Protein AF-A0A949Z0U7-F1 (afdb_monomer)

Solvent-accessible surface area (backbone atoms only — not comparable to full-atom values): 6416 Å² total; per-residue (Å²): 135,83,81,77,75,75,76,75,77,72,71,69,28,18,30,33,28,32,70,44,79,87,56,57,64,97,67,85,79,60,101,63,83,69,86,60,85,71,58,60,44,65,36,44,75,78,48,78,28,79,36,63,68,59,29,49,51,51,45,52,47,40,35,53,51,22,53,51,49,35,58,56,30,72,74,46,91,54,65,74,57,34,55,56,35,46,54,53,24,50,49,32,67,54,44,42,74,40,56,64,83,46,76,60,53,72,60,134

Structure (mmCIF, N/CA/C/O backbone):
data_AF-A0A949Z0U7-F1
#
_entry.id   AF-A0A949Z0U7-F1
#
loop_
_atom_site.group_PDB
_atom_site.id
_atom_site.type_symbol
_atom_site.label_atom_id
_atom_site.label_alt_id
_atom_site.label_comp_id
_atom_site.label_asym_id
_atom_site.label_entity_id
_atom_site.label_seq_id
_atom_site.pdbx_PDB_ins_code
_atom_site.Cartn_x
_atom_site.Cartn_y
_atom_site.Cartn_z
_atom_site.occupancy
_atom_site.B_iso_or_equiv
_atom_site.auth_seq_id
_atom_site.auth_comp_id
_atom_site.auth_asym_id
_atom_site.auth_atom_id
_atom_site.pdbx_PDB_model_num
ATOM 1 N N . MET A 1 1 ? -17.123 -16.903 43.845 1.00 38.22 1 MET A N 1
ATOM 2 C CA . MET A 1 1 ? -16.644 -17.096 42.460 1.00 38.22 1 MET A CA 1
ATOM 3 C C . MET A 1 1 ? -15.997 -15.802 42.002 1.00 38.22 1 MET A C 1
ATOM 5 O O . MET A 1 1 ? -16.623 -14.759 42.111 1.00 38.22 1 MET A O 1
ATOM 9 N N . SER A 1 2 ? -14.728 -15.854 41.604 1.00 41.34 2 SER A N 1
ATOM 10 C CA . SER A 1 2 ? -13.983 -14.695 41.104 1.00 41.34 2 SER A CA 1
ATOM 11 C C . SER A 1 2 ? -14.283 -14.540 39.615 1.00 41.34 2 SER A C 1
ATOM 13 O O . SER A 1 2 ? -13.974 -15.438 38.830 1.00 41.34 2 SER A O 1
ATOM 15 N N . PHE A 1 3 ? -14.910 -13.426 39.232 1.00 51.91 3 PHE A N 1
ATOM 16 C CA . PHE A 1 3 ? -14.976 -13.014 37.836 1.00 51.91 3 PHE A CA 1
ATOM 17 C C . PHE A 1 3 ? -13.560 -12.638 37.416 1.00 51.91 3 PHE A C 1
ATOM 19 O O . PHE A 1 3 ? -13.087 -11.529 37.680 1.00 51.91 3 PHE A O 1
ATOM 26 N N . ARG A 1 4 ? -12.860 -13.582 36.784 1.00 59.50 4 ARG A N 1
ATOM 27 C CA . ARG A 1 4 ? -11.677 -13.256 35.996 1.00 59.50 4 ARG A CA 1
ATOM 28 C C . ARG A 1 4 ? -12.167 -12.356 34.872 1.00 59.50 4 ARG A C 1
ATOM 30 O O . ARG A 1 4 ? -12.709 -12.833 33.882 1.00 59.50 4 ARG A O 1
ATOM 37 N N . HIS A 1 5 ? -12.037 -11.052 35.084 1.00 49.09 5 HIS A N 1
ATOM 38 C CA . HIS A 1 5 ? -12.164 -10.057 34.040 1.00 49.09 5 HIS A CA 1
ATOM 39 C C . HIS A 1 5 ? -11.037 -10.372 33.066 1.00 49.09 5 HIS A C 1
ATOM 41 O O . HIS A 1 5 ? -9.883 -10.013 33.295 1.00 49.09 5 HIS A O 1
ATOM 47 N N . ALA A 1 6 ? -11.355 -11.151 32.035 1.00 56.12 6 ALA A N 1
ATOM 48 C CA . ALA A 1 6 ? -10.518 -11.240 30.863 1.00 56.12 6 ALA A CA 1
ATOM 49 C C . ALA A 1 6 ? -10.466 -9.816 30.312 1.00 56.12 6 ALA A C 1
ATOM 51 O O . ALA A 1 6 ? -11.407 -9.354 29.669 1.00 56.12 6 ALA A O 1
ATOM 52 N N . ALA A 1 7 ? -9.410 -9.083 30.658 1.00 53.28 7 ALA A N 1
ATOM 53 C CA . ALA A 1 7 ? -9.077 -7.859 29.969 1.00 53.28 7 ALA A CA 1
ATOM 54 C C . ALA A 1 7 ? -8.767 -8.284 28.533 1.00 53.28 7 ALA A C 1
ATOM 56 O O . ALA A 1 7 ? -7.670 -8.751 28.231 1.00 53.28 7 ALA A O 1
ATOM 57 N N . ALA A 1 8 ? -9.777 -8.209 27.668 1.00 54.66 8 ALA A N 1
ATOM 58 C CA . ALA A 1 8 ? -9.562 -8.189 26.241 1.00 54.66 8 ALA A CA 1
ATOM 59 C C . ALA A 1 8 ? -8.728 -6.934 25.988 1.00 54.66 8 ALA A C 1
ATOM 61 O O . ALA A 1 8 ? -9.247 -5.819 25.968 1.00 54.66 8 ALA A O 1
ATOM 62 N N . LEU A 1 9 ? -7.410 -7.108 25.891 1.00 50.41 9 LEU A N 1
ATOM 63 C CA . LEU A 1 9 ? -6.541 -6.133 25.257 1.00 50.41 9 LEU A CA 1
ATOM 64 C C . LEU A 1 9 ? -7.022 -6.063 23.813 1.00 50.41 9 LEU A C 1
ATOM 66 O O . LEU A 1 9 ? -6.576 -6.832 22.965 1.00 50.41 9 LEU A O 1
ATOM 70 N N . VAL A 1 10 ? -8.002 -5.196 23.555 1.00 57.44 10 VAL A N 1
ATOM 71 C CA . VAL A 1 10 ? -8.320 -4.781 22.198 1.00 57.44 10 VAL A CA 1
ATOM 72 C C . VAL A 1 10 ? -7.011 -4.212 21.682 1.00 57.44 10 VAL A C 1
ATOM 74 O O . VAL A 1 10 ? -6.532 -3.189 22.178 1.00 57.44 10 VAL A O 1
ATOM 77 N N . LEU A 1 11 ? -6.378 -4.925 20.753 1.00 62.88 11 LEU A N 1
ATOM 78 C CA . LEU A 1 11 ? -5.282 -4.387 19.968 1.00 62.88 11 LEU A CA 1
ATOM 79 C C . LEU A 1 11 ? -5.915 -3.307 19.089 1.00 62.88 11 LEU A C 1
ATOM 81 O O . LEU A 1 11 ? -6.212 -3.554 17.926 1.00 62.88 11 LEU A O 1
ATOM 85 N N . MET A 1 12 ? -6.192 -2.140 19.682 1.00 71.19 12 MET A N 1
ATOM 86 C CA . MET A 1 12 ? -6.618 -0.927 18.995 1.00 71.19 12 MET A CA 1
ATOM 87 C C . MET A 1 12 ? -5.451 -0.542 18.096 1.00 71.19 12 MET A C 1
ATOM 89 O O . MET A 1 12 ? -4.496 0.104 18.529 1.00 71.19 12 MET A O 1
ATOM 93 N N . GLY A 1 13 ? -5.470 -1.047 16.873 1.00 91.06 13 GLY A N 1
ATOM 94 C CA . GLY A 1 13 ? -4.318 -1.032 15.999 1.00 91.06 13 GLY A CA 1
ATOM 95 C C . GLY A 1 13 ? -4.732 -0.849 14.555 1.00 91.06 13 GLY A C 1
ATOM 96 O O . GLY A 1 13 ? -5.911 -0.833 14.205 1.00 91.06 13 GLY A O 1
ATOM 97 N N . TRP A 1 14 ? -3.728 -0.674 13.715 1.00 96.38 14 TRP A N 1
ATOM 98 C CA . TRP A 1 14 ? -3.894 -0.431 12.295 1.00 96.38 14 TRP A CA 1
ATOM 99 C C . TRP A 1 14 ? -3.033 -1.416 11.529 1.00 96.38 14 TRP A C 1
ATOM 101 O O . TRP A 1 14 ? -1.825 -1.493 11.751 1.00 96.38 14 TRP A O 1
ATOM 111 N N . TYR A 1 15 ? -3.657 -2.165 10.635 1.00 96.38 15 TYR A N 1
ATOM 112 C CA . TYR A 1 15 ? -2.968 -3.006 9.677 1.00 96.38 15 TYR A CA 1
ATOM 113 C C . TYR A 1 15 ? -2.609 -2.192 8.447 1.00 96.38 15 TYR A C 1
ATOM 115 O O . TYR A 1 15 ? -3.468 -1.540 7.859 1.00 96.38 15 TYR A O 1
ATOM 123 N N . LEU A 1 16 ? -1.354 -2.287 8.021 1.00 96.62 16 LEU A N 1
ATOM 124 C CA . LEU A 1 16 ? -0.995 -1.993 6.644 1.00 96.62 16 LEU A CA 1
ATOM 125 C C . LEU A 1 16 ? -1.260 -3.263 5.841 1.00 96.62 16 LEU A C 1
ATOM 127 O O . LEU A 1 16 ? -0.685 -4.313 6.130 1.00 96.62 16 LEU A O 1
ATOM 131 N N . MET A 1 17 ? -2.178 -3.188 4.885 1.00 95.25 17 MET A N 1
ATOM 132 C CA . MET A 1 17 ? -2.614 -4.340 4.103 1.00 95.25 17 MET A CA 1
ATOM 133 C C . MET A 1 17 ? -2.396 -4.113 2.617 1.00 95.25 17 MET A C 1
ATOM 135 O O . MET A 1 17 ? -2.599 -3.006 2.115 1.00 95.25 17 MET A O 1
ATOM 139 N N . VAL A 1 18 ? -2.045 -5.184 1.907 1.00 91.94 18 VAL A N 1
ATOM 140 C CA . VAL A 1 18 ? -1.961 -5.215 0.442 1.00 91.94 18 VAL A CA 1
ATOM 141 C C . VAL A 1 18 ? -3.023 -6.137 -0.142 1.00 91.94 18 VAL A C 1
ATOM 143 O O . VAL A 1 18 ? -3.326 -7.172 0.458 1.00 91.94 18 VAL A O 1
ATOM 146 N N . PRO A 1 19 ? -3.567 -5.812 -1.325 1.00 91.12 19 PRO A N 1
ATOM 147 C CA . PRO A 1 19 ? -4.481 -6.712 -2.006 1.00 91.12 19 PRO A CA 1
ATOM 148 C C . PRO A 1 19 ? -3.780 -8.016 -2.431 1.00 91.12 19 PRO A C 1
ATOM 150 O O . PRO A 1 19 ? -2.556 -8.035 -2.622 1.00 91.12 19 PRO A O 1
ATOM 153 N N . PRO A 1 20 ? -4.542 -9.105 -2.635 1.00 88.31 20 PRO A N 1
ATOM 154 C CA . PRO A 1 20 ? -4.005 -10.359 -3.149 1.00 88.31 20 PRO A CA 1
ATOM 155 C C . PRO A 1 20 ? -3.390 -10.189 -4.545 1.00 88.31 20 PRO A C 1
ATOM 157 O O . PRO A 1 20 ? -3.727 -9.284 -5.310 1.00 88.31 20 PRO A O 1
ATOM 160 N N . GLY A 1 21 ? -2.485 -11.105 -4.907 1.00 77.62 21 GLY A N 1
ATOM 161 C CA . GLY A 1 21 ? -1.757 -11.060 -6.180 1.00 77.62 21 GLY A CA 1
ATOM 162 C C . GLY A 1 21 ? -2.646 -11.105 -7.429 1.00 77.62 21 GLY A C 1
ATOM 163 O O . GLY A 1 21 ? -2.228 -10.606 -8.470 1.00 77.62 21 GLY A O 1
ATOM 164 N N . SER A 1 22 ? -3.866 -11.636 -7.313 1.00 74.56 22 SER A N 1
ATOM 165 C CA . SER A 1 22 ? -4.894 -11.639 -8.363 1.00 74.56 22 SER A CA 1
ATOM 166 C C . SER A 1 22 ? -5.402 -10.242 -8.732 1.00 74.56 22 SER A C 1
ATOM 168 O O . SER A 1 22 ? -5.957 -10.067 -9.808 1.00 74.56 22 SER A O 1
ATOM 170 N N . CYS A 1 23 ? -5.185 -9.236 -7.879 1.00 77.56 23 CYS A N 1
ATOM 171 C CA . CYS A 1 23 ? -5.557 -7.849 -8.152 1.00 77.56 23 CYS A CA 1
ATOM 172 C C . CYS A 1 23 ? -4.497 -7.064 -8.941 1.00 77.56 23 CYS A C 1
ATOM 174 O O . CYS A 1 23 ? -4.653 -5.860 -9.144 1.00 77.56 23 CYS A O 1
ATOM 176 N N . LYS A 1 24 ? -3.411 -7.713 -9.380 1.00 69.25 24 LYS A N 1
ATOM 177 C CA . LYS A 1 24 ? -2.394 -7.086 -10.232 1.00 69.25 24 LYS A CA 1
ATOM 178 C C . LYS A 1 24 ? -2.922 -6.969 -11.667 1.00 69.25 24 LYS A C 1
ATOM 180 O O . LYS A 1 24 ? -3.344 -7.985 -12.216 1.00 69.25 24 LYS A O 1
ATOM 185 N N . PRO A 1 25 ? -2.866 -5.788 -12.310 1.00 61.78 25 PRO A N 1
ATOM 186 C CA . PRO A 1 25 ? -3.146 -5.708 -13.736 1.00 61.78 25 PRO A CA 1
ATOM 187 C C . PRO A 1 25 ? -2.081 -6.494 -14.516 1.00 61.78 25 PRO A C 1
ATOM 189 O O . PRO A 1 25 ? -0.891 -6.407 -14.210 1.00 61.78 25 PRO A O 1
ATOM 192 N N . GLU A 1 26 ? -2.522 -7.248 -15.525 1.00 57.91 26 GLU A N 1
ATOM 193 C CA . GLU A 1 26 ? -1.676 -8.044 -16.434 1.00 57.91 26 GLU A CA 1
ATOM 194 C C . GLU A 1 26 ? -0.605 -7.178 -17.123 1.00 57.91 26 GLU A C 1
ATOM 196 O O . GLU A 1 26 ? 0.529 -7.605 -17.336 1.00 57.91 26 GLU A O 1
ATOM 201 N N . TRP A 1 27 ? -0.940 -5.906 -17.342 1.00 53.75 27 TRP A N 1
ATOM 202 C CA . TRP A 1 27 ? -0.069 -4.862 -17.859 1.00 53.75 27 TRP A CA 1
ATOM 203 C C . TRP A 1 27 ? 0.092 -3.806 -16.771 1.00 53.75 27 TRP A C 1
ATOM 205 O O . TRP A 1 27 ? -0.673 -2.845 -16.704 1.00 53.75 27 TRP A O 1
ATOM 215 N N . VAL A 1 28 ? 1.078 -3.941 -15.885 1.00 57.38 28 VAL A N 1
ATOM 216 C CA . VAL A 1 28 ? 1.481 -2.813 -15.028 1.00 57.38 28 VAL A CA 1
ATOM 217 C C . VAL A 1 28 ? 2.193 -1.788 -15.930 1.00 57.38 28 VAL A C 1
ATOM 219 O O . VAL A 1 28 ? 3.403 -1.613 -15.858 1.00 57.38 28 VAL A O 1
ATOM 222 N N . SER A 1 29 ? 1.480 -1.170 -16.872 1.00 52.78 29 SER A N 1
ATOM 223 C CA . SER A 1 29 ? 1.949 -0.056 -17.704 1.00 52.78 29 SER A CA 1
ATOM 224 C C . SER A 1 29 ? 1.369 1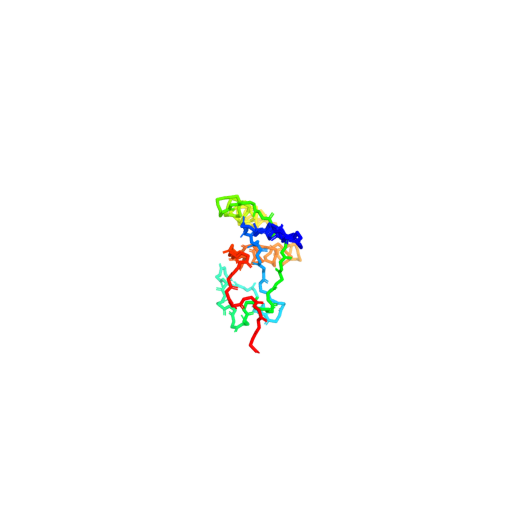.275 -17.245 1.00 52.78 29 SER A C 1
ATOM 226 O O . SER A 1 29 ? 1.855 2.319 -17.666 1.00 52.78 29 SER A O 1
ATOM 228 N N . GLU A 1 30 ? 0.381 1.269 -16.350 1.00 51.50 30 GLU A N 1
ATOM 229 C CA . GLU A 1 30 ? -0.287 2.488 -15.916 1.00 51.50 30 GLU A CA 1
ATOM 230 C C . GLU A 1 30 ? -0.018 2.784 -14.443 1.00 51.50 30 GLU A C 1
ATOM 232 O O . GLU A 1 30 ? -0.177 1.958 -13.546 1.00 51.50 30 GLU A O 1
ATOM 237 N N . SER A 1 31 ? 0.411 4.018 -14.208 1.00 53.84 31 SER A N 1
ATOM 238 C CA . SER A 1 31 ? 0.785 4.628 -12.933 1.00 53.84 31 SER A CA 1
ATOM 239 C C . SER A 1 31 ? -0.363 4.757 -11.922 1.00 53.84 31 SER A C 1
ATOM 241 O O . SER A 1 31 ? -0.187 5.376 -10.873 1.00 53.84 31 SER A O 1
ATOM 243 N N . LYS A 1 32 ? -1.540 4.190 -12.213 1.00 59.59 32 LYS A N 1
ATOM 244 C CA . LYS A 1 32 ? -2.727 4.253 -11.362 1.00 59.59 32 LYS A CA 1
ATOM 245 C C . LYS A 1 32 ? -3.176 2.841 -10.993 1.00 59.59 32 LYS A C 1
ATOM 247 O O . LYS A 1 32 ? -3.532 2.069 -11.881 1.00 59.59 32 LYS A O 1
ATOM 252 N N . PRO A 1 33 ? -3.185 2.484 -9.700 1.00 63.53 33 PRO A N 1
ATOM 253 C CA . PRO A 1 33 ? -3.736 1.209 -9.283 1.00 63.53 33 PRO A CA 1
ATOM 254 C C . PRO A 1 33 ? -5.228 1.153 -9.602 1.00 63.53 33 PRO A C 1
ATOM 256 O O . PRO A 1 33 ? -5.983 2.051 -9.228 1.00 63.53 33 PRO A O 1
ATOM 259 N N . VAL A 1 34 ? -5.654 0.083 -10.269 1.00 66.88 34 VAL A N 1
ATOM 260 C CA . VAL A 1 34 ? -7.075 -0.236 -10.419 1.00 66.88 34 VAL A CA 1
ATOM 261 C C . VAL A 1 34 ? -7.614 -0.674 -9.049 1.00 66.88 34 VAL A C 1
ATOM 263 O O . VAL A 1 34 ? -6.913 -1.396 -8.331 1.00 66.88 34 VAL A O 1
ATOM 266 N N . PRO A 1 35 ? -8.828 -0.255 -8.645 1.00 67.56 35 PRO A N 1
ATOM 267 C CA . PRO A 1 35 ? -9.441 -0.744 -7.418 1.00 67.56 35 PRO A CA 1
ATOM 268 C C . PRO A 1 35 ? -9.534 -2.276 -7.417 1.00 67.56 35 PRO A C 1
ATOM 270 O O . PRO A 1 35 ? -10.180 -2.870 -8.276 1.00 67.56 35 PRO A O 1
ATOM 273 N N . CYS A 1 36 ? -8.887 -2.918 -6.443 1.00 78.75 36 CYS A N 1
ATOM 274 C CA . CYS A 1 36 ? -9.003 -4.356 -6.222 1.00 78.75 36 CYS A CA 1
ATOM 275 C C . CYS A 1 36 ? -10.417 -4.691 -5.733 1.00 78.75 36 CYS A C 1
ATOM 277 O O . CYS A 1 36 ? -10.864 -4.136 -4.727 1.00 78.75 36 CYS A O 1
ATOM 279 N N . ALA A 1 37 ? -11.097 -5.598 -6.435 1.00 83.25 37 ALA A N 1
ATOM 280 C CA . ALA A 1 37 ? -12.439 -6.060 -6.082 1.00 83.25 37 ALA A CA 1
ATOM 281 C C . ALA A 1 37 ? -12.447 -7.163 -5.004 1.00 83.25 37 ALA A C 1
ATOM 283 O O . ALA A 1 37 ? -13.520 -7.553 -4.553 1.00 83.25 37 ALA A O 1
ATOM 284 N N . ALA A 1 38 ? -11.277 -7.670 -4.589 1.00 88.75 38 ALA A N 1
ATOM 285 C CA . ALA A 1 38 ? -11.198 -8.694 -3.550 1.00 88.75 38 ALA A CA 1
ATOM 286 C C . ALA A 1 38 ? -11.664 -8.137 -2.189 1.00 88.75 38 ALA A C 1
ATOM 288 O O . ALA A 1 38 ? -11.277 -7.012 -1.832 1.00 88.75 38 ALA A O 1
ATOM 289 N N . PRO A 1 39 ? -12.457 -8.906 -1.420 1.00 92.69 39 PRO A N 1
ATOM 290 C CA . PRO A 1 39 ? -12.900 -8.503 -0.089 1.00 92.69 39 PRO A CA 1
ATOM 291 C C . PRO A 1 39 ? -11.700 -8.314 0.845 1.00 92.69 39 PRO A C 1
ATOM 293 O O . PRO A 1 39 ? -10.674 -8.966 0.678 1.00 92.69 39 PRO A O 1
ATOM 296 N N . LEU A 1 40 ? -11.816 -7.430 1.845 1.00 92.75 40 LEU A N 1
ATOM 297 C CA . LEU A 1 40 ? -10.708 -7.137 2.770 1.00 92.75 40 LEU A CA 1
ATOM 298 C C . LEU A 1 40 ? -10.244 -8.360 3.576 1.00 92.75 40 LEU A C 1
ATOM 300 O O . LEU A 1 40 ? -9.086 -8.395 3.980 1.00 92.75 40 LEU A O 1
ATOM 304 N N . SER A 1 41 ? -11.099 -9.368 3.758 1.00 93.25 41 SER A N 1
ATOM 305 C CA . SER A 1 41 ? -10.735 -10.663 4.347 1.00 93.25 41 SER A CA 1
ATOM 306 C C . SER A 1 41 ? -9.634 -11.402 3.582 1.00 93.25 41 SER A C 1
ATOM 308 O O . SER A 1 41 ? -8.893 -12.174 4.180 1.00 93.25 41 SER A O 1
ATOM 310 N N . ASP A 1 42 ? -9.502 -11.145 2.278 1.00 93.19 42 ASP A N 1
ATOM 311 C CA . ASP A 1 42 ? -8.521 -11.804 1.407 1.00 93.19 42 ASP A CA 1
ATOM 312 C C . ASP A 1 42 ? -7.225 -10.988 1.274 1.00 93.19 42 ASP A C 1
ATOM 314 O O . ASP A 1 42 ? -6.282 -11.390 0.585 1.00 93.19 42 ASP A O 1
ATOM 318 N N . TRP A 1 43 ? -7.175 -9.800 1.885 1.00 93.81 43 TRP A N 1
ATOM 319 C CA . TRP A 1 43 ? -6.001 -8.937 1.846 1.00 93.81 43 TRP A CA 1
ATOM 320 C C . TRP A 1 43 ? -4.947 -9.426 2.836 1.00 93.81 43 TRP A C 1
ATOM 322 O O . TRP A 1 43 ? -5.237 -10.000 3.883 1.00 93.81 43 TRP A O 1
ATOM 332 N N . ILE A 1 44 ? -3.687 -9.160 2.513 1.00 92.75 44 ILE A N 1
ATOM 333 C CA . ILE A 1 44 ? -2.544 -9.641 3.284 1.00 92.75 44 ILE A CA 1
ATOM 334 C C . ILE A 1 44 ? -2.078 -8.524 4.213 1.00 92.75 44 ILE A C 1
ATOM 336 O O . ILE A 1 44 ? -1.704 -7.448 3.741 1.00 92.75 44 ILE A O 1
ATOM 340 N N . VAL A 1 45 ? -2.047 -8.789 5.520 1.00 94.31 45 VAL A N 1
ATOM 341 C CA . VAL A 1 45 ? -1.415 -7.901 6.509 1.00 94.31 45 VAL A CA 1
ATOM 342 C C . VAL A 1 45 ? 0.102 -7.936 6.313 1.00 94.31 45 VAL A C 1
ATOM 344 O O . VAL A 1 45 ? 0.715 -8.998 6.403 1.00 94.31 45 VAL A O 1
ATOM 347 N N . THR A 1 46 ? 0.718 -6.786 6.043 1.00 93.25 46 THR A N 1
ATOM 348 C CA . THR A 1 46 ? 2.180 -6.657 5.925 1.00 93.25 46 THR A CA 1
ATOM 349 C C . THR A 1 46 ? 2.809 -6.176 7.223 1.00 93.25 46 THR A C 1
ATOM 351 O O . THR A 1 46 ? 3.839 -6.705 7.633 1.00 93.25 46 THR A O 1
ATOM 354 N N . LEU A 1 47 ? 2.189 -5.190 7.874 1.00 94.62 47 LEU A N 1
ATOM 355 C CA . LEU A 1 47 ? 2.663 -4.568 9.110 1.00 94.62 47 LEU A CA 1
ATOM 356 C C . LEU A 1 47 ? 1.483 -4.202 10.018 1.00 94.62 47 LEU A C 1
ATOM 358 O O . LEU A 1 47 ? 0.336 -4.119 9.579 1.00 94.62 47 LEU A O 1
ATOM 362 N N . SER A 1 48 ? 1.772 -3.981 11.299 1.00 95.44 48 SER A N 1
ATOM 363 C CA . SER A 1 48 ? 0.800 -3.550 12.310 1.00 95.44 48 SER A CA 1
ATOM 364 C C . SER A 1 48 ? 1.328 -2.346 13.080 1.00 95.44 48 SER A C 1
ATOM 366 O O . SER A 1 48 ? 2.511 -2.282 13.412 1.00 95.44 48 SER A O 1
ATOM 368 N N . PHE A 1 49 ? 0.439 -1.412 13.401 1.00 94.94 49 PHE A N 1
ATOM 369 C CA . PHE A 1 49 ? 0.763 -0.147 14.051 1.00 94.94 49 PHE A CA 1
ATOM 370 C C . PHE A 1 49 ? -0.185 0.146 15.206 1.00 94.94 49 PHE A C 1
ATOM 372 O O . PHE A 1 49 ? -1.340 -0.269 15.208 1.00 94.94 49 PHE A O 1
ATOM 379 N N . 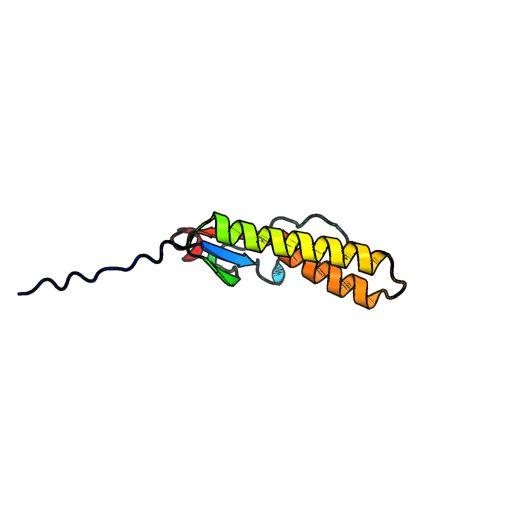SER A 1 50 ? 0.293 0.927 16.175 1.00 93.12 50 SER A N 1
ATOM 380 C CA . SER A 1 50 ? -0.516 1.376 17.315 1.00 93.12 50 SER A CA 1
ATOM 381 C C . SER A 1 50 ? -1.458 2.544 16.984 1.00 93.12 50 SER A C 1
ATOM 383 O O . SER A 1 50 ? -2.234 2.949 17.838 1.00 93.12 50 SER A O 1
ATOM 385 N N . SER A 1 51 ? -1.336 3.169 15.807 1.00 94.06 51 SER A N 1
ATOM 386 C CA . SER A 1 51 ? -2.150 4.323 15.399 1.00 94.06 51 SER A CA 1
ATOM 387 C C . SER A 1 51 ? -2.226 4.460 13.877 1.00 94.06 51 SER A C 1
ATOM 389 O O . SER A 1 51 ? -1.346 3.964 13.167 1.00 94.06 51 SER A O 1
ATOM 391 N N . ALA A 1 52 ? -3.257 5.170 13.403 1.00 95.94 52 ALA A N 1
ATOM 392 C CA . ALA A 1 52 ? -3.466 5.475 11.988 1.00 95.94 52 ALA A CA 1
ATOM 393 C C . ALA A 1 52 ? -2.266 6.232 11.417 1.00 95.94 52 ALA A C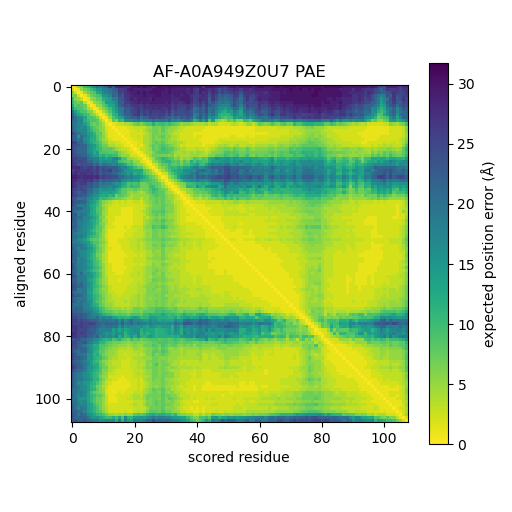 1
ATOM 395 O O . ALA A 1 52 ? -1.663 5.782 10.452 1.00 95.94 52 ALA A O 1
ATOM 396 N N . ASP A 1 53 ? -1.837 7.294 12.108 1.00 97.38 53 ASP A N 1
ATOM 397 C CA . ASP A 1 53 ? -0.743 8.164 11.663 1.00 97.38 53 ASP A CA 1
ATOM 398 C C . ASP A 1 53 ? 0.559 7.403 11.403 1.00 97.38 53 ASP A C 1
ATOM 400 O O . ASP A 1 53 ? 1.274 7.700 10.449 1.00 97.38 53 ASP A O 1
ATOM 404 N N . LYS A 1 54 ? 0.879 6.402 12.235 1.00 97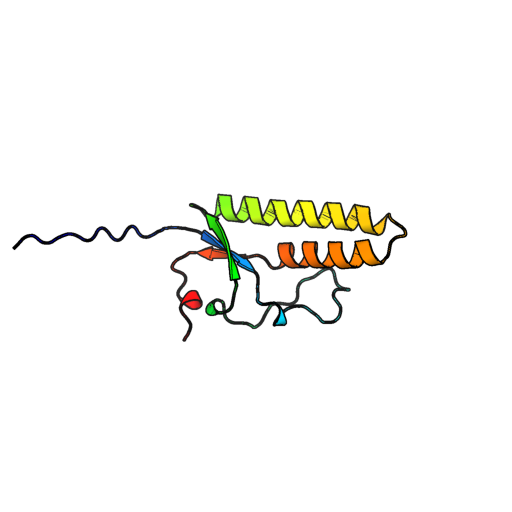.00 54 LYS A N 1
ATOM 405 C CA . LYS A 1 54 ? 2.079 5.575 12.041 1.00 97.00 54 LYS A CA 1
ATOM 406 C C . LYS A 1 54 ? 1.943 4.666 10.823 1.00 97.00 54 LYS A C 1
ATOM 408 O O . LYS A 1 54 ? 2.904 4.520 10.075 1.00 97.00 54 LYS A O 1
A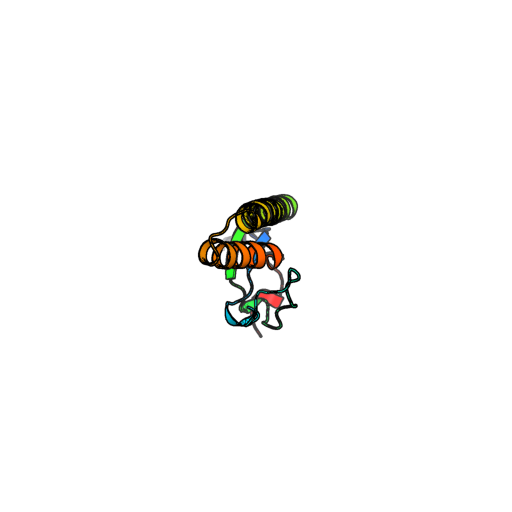TOM 413 N N . CYS A 1 55 ? 0.760 4.091 10.619 1.00 97.50 55 CYS A N 1
ATOM 414 C CA . CYS A 1 55 ? 0.480 3.295 9.432 1.00 97.50 55 CYS A CA 1
ATOM 415 C C . CYS A 1 55 ? 0.558 4.152 8.160 1.00 97.50 55 CYS A C 1
ATOM 417 O O . CYS A 1 55 ? 1.237 3.782 7.202 1.00 97.50 55 CYS A O 1
ATOM 419 N N . ASP A 1 56 ? -0.074 5.327 8.166 1.00 97.25 56 ASP A N 1
ATOM 420 C CA . ASP A 1 56 ? -0.067 6.245 7.030 1.00 97.25 56 ASP A CA 1
ATOM 421 C C . ASP A 1 56 ? 1.337 6.788 6.751 1.00 97.25 56 ASP A C 1
ATOM 423 O O . ASP A 1 56 ? 1.725 6.938 5.591 1.00 97.25 56 ASP A O 1
ATOM 427 N N . ALA A 1 57 ? 2.134 7.052 7.790 1.00 97.69 57 ALA A N 1
ATOM 428 C CA . ALA A 1 57 ? 3.529 7.445 7.638 1.00 97.69 57 ALA A CA 1
ATOM 429 C C . ALA A 1 57 ? 4.349 6.368 6.911 1.00 97.69 57 ALA A C 1
ATOM 431 O O . ALA A 1 57 ? 5.078 6.714 5.974 1.00 97.69 57 ALA A O 1
ATOM 432 N N . GLU A 1 58 ? 4.192 5.094 7.290 1.00 96.62 58 GLU A N 1
ATOM 433 C CA . GLU A 1 58 ? 4.860 3.965 6.631 1.00 96.62 58 GLU A CA 1
ATOM 434 C C . GLU A 1 58 ? 4.397 3.814 5.179 1.00 96.62 58 GLU A C 1
ATOM 436 O O . GLU A 1 58 ? 5.216 3.820 4.258 1.00 96.62 58 GLU A O 1
ATOM 441 N N . ARG A 1 59 ? 3.079 3.785 4.952 1.00 95.75 59 ARG A N 1
ATOM 442 C CA . ARG A 1 59 ? 2.483 3.724 3.611 1.00 95.75 59 ARG A CA 1
ATOM 443 C C . ARG A 1 59 ? 3.039 4.827 2.708 1.00 95.75 59 ARG A C 1
ATOM 445 O O . ARG A 1 59 ? 3.472 4.589 1.581 1.00 95.75 59 ARG A O 1
ATOM 452 N N . ASN A 1 60 ? 3.059 6.061 3.209 1.00 96.38 60 ASN A N 1
ATOM 453 C CA . ASN A 1 60 ? 3.567 7.206 2.463 1.00 96.38 60 ASN A CA 1
ATOM 454 C C . ASN A 1 60 ? 5.086 7.120 2.240 1.00 96.38 60 ASN A C 1
ATOM 456 O O . ASN A 1 60 ? 5.569 7.606 1.217 1.00 96.38 60 ASN A O 1
ATOM 460 N N . ALA A 1 61 ? 5.848 6.505 3.151 1.00 95.75 61 ALA A N 1
ATOM 461 C CA . ALA A 1 61 ? 7.269 6.234 2.946 1.00 95.75 61 ALA A CA 1
ATOM 462 C C . ALA A 1 61 ? 7.493 5.235 1.806 1.00 95.75 61 ALA A C 1
ATOM 464 O O . ALA A 1 61 ? 8.304 5.514 0.922 1.00 95.75 61 ALA A O 1
ATOM 465 N N . GLY A 1 62 ? 6.715 4.151 1.760 1.00 92.62 62 GLY A N 1
ATOM 466 C CA . GLY A 1 62 ? 6.731 3.181 0.664 1.00 92.62 62 GLY A CA 1
ATOM 467 C C . GLY A 1 62 ? 6.406 3.817 -0.690 1.00 92.62 62 GLY A C 1
ATOM 468 O O . GLY A 1 62 ? 7.121 3.596 -1.669 1.00 92.62 62 GLY A O 1
ATOM 469 N N . ILE A 1 63 ? 5.385 4.682 -0.746 1.00 92.75 63 ILE A N 1
ATOM 470 C CA . ILE A 1 63 ? 5.025 5.426 -1.965 1.00 92.75 63 ILE A CA 1
ATOM 471 C C . ILE A 1 63 ? 6.170 6.342 -2.412 1.00 92.75 63 ILE A C 1
ATOM 473 O O . ILE A 1 63 ? 6.506 6.357 -3.597 1.00 92.75 63 ILE A O 1
ATOM 477 N N . ARG A 1 64 ? 6.787 7.095 -1.489 1.00 94.12 64 ARG A N 1
ATOM 478 C CA . ARG A 1 64 ? 7.930 7.972 -1.807 1.00 94.12 64 ARG A CA 1
ATOM 479 C C . ARG A 1 64 ? 9.135 7.178 -2.302 1.00 94.12 64 ARG A C 1
ATOM 481 O O . ARG A 1 64 ? 9.756 7.565 -3.285 1.00 94.12 64 ARG A O 1
ATOM 488 N N . TYR A 1 65 ? 9.453 6.069 -1.641 1.00 90.69 65 TYR A N 1
ATOM 489 C CA . TYR A 1 65 ? 10.559 5.207 -2.038 1.00 90.69 65 TYR A CA 1
ATOM 490 C C . TYR A 1 65 ? 10.328 4.615 -3.433 1.00 90.69 65 TYR A C 1
ATOM 492 O O . TYR A 1 65 ? 11.192 4.711 -4.301 1.00 90.69 65 TYR A O 1
ATOM 500 N N . GLY A 1 66 ? 9.137 4.062 -3.683 1.00 88.75 66 GLY A N 1
ATOM 501 C CA . GLY A 1 66 ? 8.799 3.476 -4.977 1.00 88.75 66 GLY A CA 1
ATOM 502 C C . GLY A 1 66 ? 8.774 4.498 -6.117 1.00 88.75 66 GLY A C 1
ATOM 503 O O . GLY A 1 66 ? 9.240 4.186 -7.212 1.00 88.75 66 GLY A O 1
ATOM 504 N N . SER A 1 67 ? 8.300 5.727 -5.874 1.00 88.62 67 SER A N 1
ATOM 505 C CA . SER A 1 67 ? 8.295 6.779 -6.899 1.00 88.62 67 SER A CA 1
ATOM 506 C C . SER A 1 67 ? 9.709 7.234 -7.262 1.00 88.62 67 SER A C 1
ATOM 508 O O . SER A 1 67 ? 10.019 7.378 -8.445 1.00 88.62 67 SER A O 1
ATOM 510 N N . GLN A 1 68 ? 10.588 7.390 -6.267 1.00 89.19 68 GLN A N 1
ATOM 511 C CA . GLN A 1 68 ? 12.002 7.709 -6.476 1.00 89.19 68 GLN A CA 1
ATOM 512 C C . GLN A 1 68 ? 12.724 6.581 -7.216 1.00 89.19 68 GLN A C 1
ATOM 514 O O . GLN A 1 68 ? 13.420 6.834 -8.199 1.00 89.19 68 GLN A O 1
ATOM 519 N N . ALA A 1 69 ? 12.515 5.331 -6.797 1.00 86.06 69 ALA A N 1
ATOM 520 C CA . ALA A 1 69 ? 13.100 4.173 -7.460 1.00 86.06 69 ALA A CA 1
ATOM 521 C C . ALA A 1 69 ? 12.659 4.091 -8.929 1.00 86.06 69 ALA A C 1
ATOM 523 O O . ALA A 1 69 ? 13.495 3.875 -9.805 1.00 86.06 69 ALA A O 1
ATOM 524 N N . LEU A 1 70 ? 11.373 4.322 -9.223 1.00 84.81 70 LEU A N 1
ATOM 525 C CA . LEU A 1 70 ? 10.859 4.302 -10.594 1.00 84.81 70 LEU A CA 1
ATOM 526 C C . LEU A 1 70 ? 11.435 5.440 -11.446 1.00 84.81 70 LEU A C 1
ATOM 528 O O . LEU A 1 70 ? 11.784 5.208 -12.602 1.00 84.81 70 LEU A O 1
ATOM 532 N N . ALA A 1 71 ? 11.569 6.647 -10.892 1.00 84.88 71 ALA A N 1
ATOM 533 C CA . ALA A 1 71 ? 12.201 7.769 -11.586 1.00 84.88 71 ALA A CA 1
ATOM 534 C C . ALA A 1 71 ? 13.668 7.460 -11.946 1.00 84.88 71 ALA A C 1
ATOM 536 O O . ALA A 1 71 ? 14.101 7.706 -13.076 1.00 84.88 71 ALA A O 1
ATOM 537 N N . ASN A 1 72 ? 14.402 6.838 -11.020 1.00 83.06 72 ASN A N 1
ATOM 538 C CA . ASN A 1 72 ? 15.784 6.417 -11.240 1.00 83.06 72 ASN A CA 1
ATOM 539 C C . ASN A 1 72 ? 15.874 5.297 -12.287 1.00 83.06 72 ASN A C 1
ATOM 541 O O . ASN A 1 72 ? 16.703 5.362 -13.191 1.00 83.06 72 ASN A O 1
ATOM 545 N N . ALA A 1 73 ? 14.988 4.299 -12.215 1.00 80.62 73 ALA A N 1
ATOM 546 C CA . ALA A 1 73 ? 14.959 3.182 -13.155 1.00 80.62 73 ALA A CA 1
ATOM 547 C C . ALA A 1 73 ? 14.594 3.632 -14.578 1.00 80.62 73 ALA A C 1
ATOM 549 O O . ALA A 1 73 ? 15.223 3.188 -15.534 1.00 80.62 73 ALA A O 1
ATOM 550 N N . ASN A 1 74 ? 13.638 4.553 -14.738 1.00 73.62 74 ASN A N 1
ATOM 551 C CA . ASN A 1 74 ? 13.286 5.123 -16.046 1.00 73.62 74 ASN A CA 1
ATOM 552 C C . ASN A 1 74 ? 14.446 5.894 -16.695 1.00 73.62 74 ASN A C 1
ATOM 554 O O . ASN A 1 74 ? 14.463 6.061 -17.911 1.00 73.62 74 ASN A O 1
ATOM 558 N N . SER A 1 75 ? 15.408 6.351 -15.892 1.00 72.56 75 SER A N 1
ATOM 559 C CA . SER A 1 75 ? 16.628 7.004 -16.371 1.00 72.56 75 SER A CA 1
ATOM 560 C C . SER A 1 75 ? 17.720 6.000 -16.780 1.00 72.56 75 SER A C 1
ATOM 562 O O . SER A 1 75 ? 18.760 6.404 -17.294 1.00 72.56 75 SER A O 1
ATOM 564 N N . SER A 1 76 ? 17.502 4.697 -16.562 1.00 67.12 76 SER A N 1
ATOM 565 C CA . SER A 1 76 ? 18.428 3.612 -16.907 1.00 67.12 76 SER A CA 1
ATOM 566 C C . SER A 1 76 ? 18.001 2.879 -18.188 1.00 67.12 76 SER A C 1
ATOM 568 O O . SER A 1 76 ? 16.814 2.756 -18.484 1.00 67.12 76 SER A O 1
ATOM 570 N N . ALA A 1 77 ? 18.964 2.352 -18.955 1.00 65.94 77 ALA A N 1
ATOM 571 C CA . ALA A 1 77 ? 18.688 1.572 -20.170 1.00 65.94 77 ALA A CA 1
ATOM 572 C C . ALA A 1 77 ? 18.231 0.117 -19.887 1.00 65.94 77 ALA A C 1
ATOM 574 O O . ALA A 1 77 ? 17.839 -0.600 -20.812 1.00 65.94 77 ALA A O 1
ATOM 575 N N . ASP A 1 78 ? 18.250 -0.322 -18.622 1.00 68.94 78 ASP A N 1
ATOM 576 C CA . ASP A 1 78 ? 17.980 -1.704 -18.213 1.00 68.94 78 ASP A CA 1
ATOM 577 C C . ASP A 1 78 ? 16.487 -1.971 -17.975 1.00 68.94 78 ASP A C 1
ATOM 579 O O . ASP A 1 78 ? 15.958 -1.862 -16.864 1.00 68.94 78 ASP A O 1
ATOM 583 N N . LYS A 1 79 ? 15.793 -2.401 -19.034 1.00 62.38 79 LYS A N 1
ATOM 584 C CA . LYS A 1 79 ? 14.348 -2.712 -19.029 1.00 62.38 79 LYS A CA 1
ATOM 585 C C . LYS A 1 79 ? 13.883 -3.691 -17.926 1.00 62.38 79 LYS A C 1
ATOM 587 O O . LYS A 1 79 ? 12.818 -3.438 -17.359 1.00 62.38 79 LYS A O 1
ATOM 592 N N . PRO A 1 80 ? 14.615 -4.770 -17.569 1.00 61.38 80 PRO A N 1
ATOM 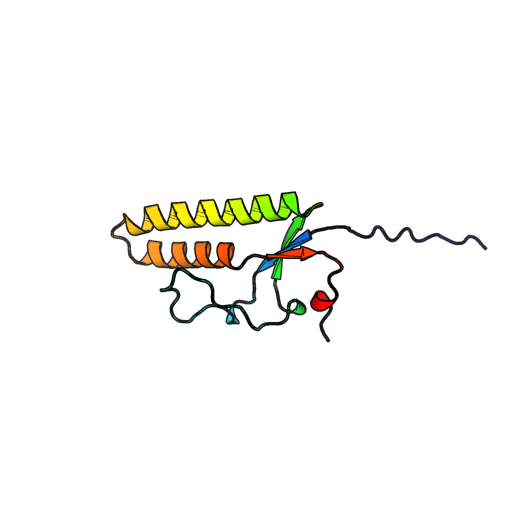593 C CA . PRO A 1 80 ? 14.184 -5.686 -16.502 1.00 61.38 80 PRO A CA 1
ATOM 594 C C . PRO A 1 80 ? 14.148 -5.036 -15.106 1.00 61.38 80 PRO A C 1
ATOM 596 O O . PRO A 1 80 ? 13.305 -5.387 -14.274 1.00 61.38 80 PRO A O 1
ATOM 599 N N . SER A 1 81 ? 15.026 -4.056 -14.856 1.00 66.44 81 SER A N 1
ATOM 600 C CA . SER A 1 81 ? 15.061 -3.305 -13.593 1.00 66.44 81 SER A CA 1
ATOM 601 C C . SER A 1 81 ? 13.827 -2.408 -13.434 1.00 66.44 81 SER A C 1
ATOM 603 O O . SER A 1 81 ? 13.274 -2.276 -12.337 1.00 66.44 81 SER A O 1
ATOM 605 N N . ILE A 1 82 ? 13.327 -1.872 -14.550 1.00 72.56 82 ILE A N 1
ATOM 606 C CA . ILE A 1 82 ? 12.152 -1.000 -14.602 1.00 72.56 82 ILE A CA 1
ATOM 607 C C . ILE A 1 82 ? 10.878 -1.781 -14.253 1.00 72.56 82 ILE A C 1
ATOM 609 O O . ILE A 1 82 ? 10.066 -1.290 -13.469 1.00 72.56 82 ILE A O 1
ATOM 613 N N . ASP A 1 83 ? 10.701 -2.999 -14.780 1.00 77.25 83 ASP A N 1
ATOM 614 C CA . ASP A 1 83 ? 9.513 -3.823 -14.497 1.00 77.25 83 ASP A CA 1
ATOM 615 C C . ASP A 1 83 ? 9.414 -4.207 -13.011 1.00 77.25 83 ASP A C 1
ATOM 617 O O . ASP A 1 83 ? 8.374 -4.030 -12.370 1.00 77.25 83 ASP A O 1
ATOM 621 N N . SER A 1 84 ? 10.530 -4.651 -12.426 1.00 78.12 84 SER A N 1
ATOM 622 C CA . SER A 1 84 ? 10.601 -5.003 -11.001 1.00 78.12 84 SER A CA 1
ATOM 623 C C . SER A 1 84 ? 10.321 -3.794 -10.105 1.00 78.12 84 SER A C 1
ATOM 625 O O . SER A 1 84 ? 9.541 -3.877 -9.154 1.00 78.12 84 SER A O 1
ATOM 627 N N . THR A 1 85 ? 10.893 -2.641 -10.452 1.00 82.88 85 THR A N 1
ATOM 628 C CA . THR A 1 85 ? 10.679 -1.385 -9.725 1.00 82.88 85 THR A CA 1
ATOM 629 C C . THR A 1 85 ? 9.226 -0.930 -9.80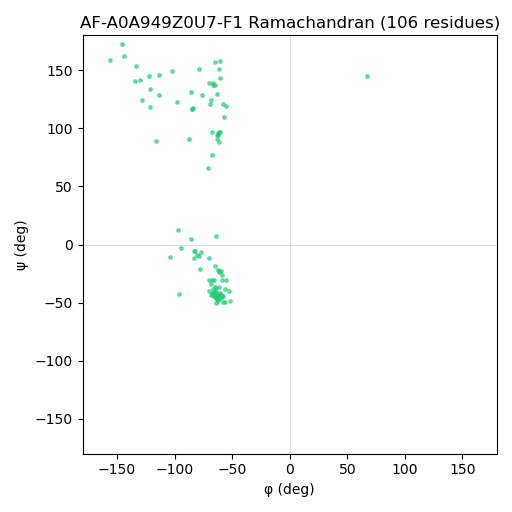0 1.00 82.88 85 THR A C 1
ATOM 631 O O . THR A 1 85 ? 8.639 -0.513 -8.800 1.00 82.88 85 THR A O 1
ATOM 634 N N . ARG A 1 86 ? 8.595 -1.071 -10.967 1.00 82.38 86 ARG A N 1
ATOM 635 C CA . ARG A 1 86 ? 7.192 -0.711 -11.149 1.00 82.38 86 ARG A CA 1
ATOM 636 C C . ARG A 1 86 ? 6.253 -1.609 -10.347 1.00 82.38 86 ARG A C 1
ATOM 638 O O . ARG A 1 86 ? 5.296 -1.105 -9.766 1.00 82.38 86 ARG A O 1
ATOM 645 N N . LYS A 1 87 ? 6.551 -2.909 -10.248 1.00 79.81 87 LYS A N 1
ATOM 646 C CA . LYS A 1 87 ? 5.812 -3.850 -9.387 1.00 79.81 87 LYS A CA 1
ATOM 647 C C . LYS A 1 87 ? 5.892 -3.460 -7.910 1.00 79.81 87 LYS A C 1
ATOM 649 O O . LYS A 1 87 ? 4.875 -3.502 -7.218 1.00 79.81 87 LYS A O 1
ATOM 654 N N . LEU A 1 88 ? 7.072 -3.060 -7.433 1.00 81.56 88 LEU A N 1
ATOM 655 C CA . LEU A 1 88 ? 7.255 -2.583 -6.058 1.00 81.56 88 LEU A CA 1
ATOM 656 C C . LEU A 1 88 ? 6.481 -1.288 -5.802 1.00 81.56 88 LEU A C 1
ATOM 658 O O . LEU A 1 88 ? 5.770 -1.185 -4.805 1.00 81.56 88 LEU A O 1
ATOM 662 N N . TYR A 1 89 ? 6.560 -0.330 -6.726 1.00 86.62 89 TYR A N 1
ATOM 663 C CA . TYR A 1 89 ? 5.832 0.926 -6.587 1.00 86.62 89 TYR A CA 1
ATOM 664 C C . TYR A 1 89 ? 4.311 0.726 -6.621 1.00 86.62 89 TYR A C 1
ATOM 666 O O . TYR A 1 89 ? 3.597 1.289 -5.793 1.00 86.62 89 TYR A O 1
ATOM 674 N N . TRP A 1 90 ? 3.809 -0.134 -7.513 1.00 84.44 90 TRP A N 1
ATOM 675 C 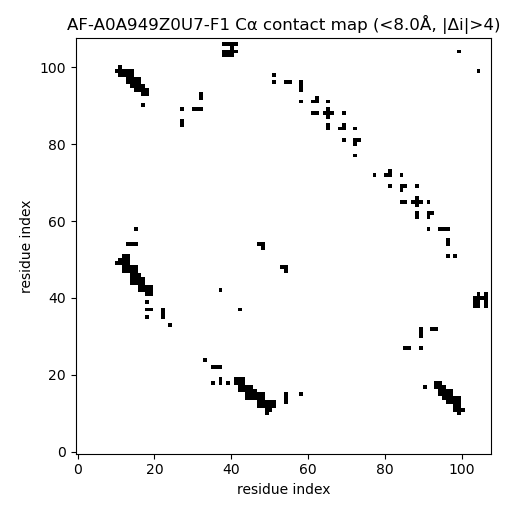CA . TRP A 1 90 ? 2.390 -0.488 -7.564 1.00 84.44 90 TRP A CA 1
ATOM 676 C C . TRP A 1 90 ? 1.905 -1.069 -6.233 1.00 84.44 90 TRP A C 1
ATOM 678 O O . TRP A 1 90 ? 0.868 -0.642 -5.729 1.00 84.44 90 TRP A O 1
ATOM 688 N N . ARG A 1 91 ? 2.682 -1.977 -5.623 1.00 83.31 91 ARG A N 1
ATOM 689 C CA . ARG A 1 91 ? 2.350 -2.554 -4.312 1.00 83.31 91 ARG A CA 1
ATOM 690 C C . ARG A 1 91 ? 2.167 -1.457 -3.263 1.00 83.31 91 ARG A C 1
ATOM 692 O O . ARG A 1 91 ? 1.121 -1.428 -2.621 1.00 83.31 91 ARG A O 1
ATOM 699 N N . ALA A 1 92 ? 3.115 -0.524 -3.168 1.00 87.94 92 ALA A N 1
ATOM 700 C CA . ALA A 1 92 ? 3.048 0.590 -2.221 1.00 87.94 92 ALA A CA 1
ATOM 701 C C . ALA A 1 92 ? 1.832 1.506 -2.462 1.00 87.94 92 ALA A C 1
ATOM 703 O O . ALA A 1 92 ? 1.204 1.985 -1.523 1.00 87.94 92 ALA A O 1
ATOM 704 N N . LEU A 1 93 ? 1.445 1.728 -3.722 1.00 88.62 93 LEU A N 1
ATOM 705 C CA . LEU A 1 93 ? 0.261 2.528 -4.051 1.00 88.62 93 LEU A CA 1
ATOM 706 C C . LEU A 1 93 ? -1.056 1.831 -3.670 1.00 88.62 93 LEU A C 1
ATOM 708 O O . LEU A 1 93 ? -2.035 2.508 -3.346 1.00 88.62 93 LEU A O 1
ATOM 712 N N . THR A 1 94 ? -1.089 0.496 -3.710 1.00 89.06 94 THR A N 1
ATOM 713 C CA . THR A 1 94 ? -2.270 -0.300 -3.335 1.00 89.06 94 THR A CA 1
ATOM 714 C C . THR A 1 94 ? -2.421 -0.560 -1.846 1.00 89.06 94 THR A C 1
ATOM 716 O O . THR A 1 94 ? -3.482 -1.026 -1.426 1.00 89.06 94 THR A O 1
ATOM 719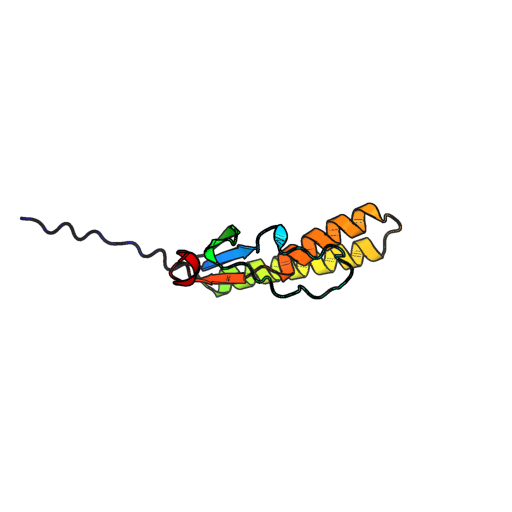 N N . GLU A 1 95 ? -1.391 -0.272 -1.053 1.00 92.12 95 GLU A N 1
ATOM 720 C CA . GLU A 1 95 ? -1.447 -0.448 0.392 1.00 92.12 95 GLU A CA 1
ATOM 721 C C . GLU A 1 95 ? -2.553 0.406 1.007 1.00 92.12 95 GLU A C 1
ATOM 723 O O . GLU A 1 95 ? -2.814 1.538 0.579 1.00 92.12 95 GLU A O 1
ATOM 728 N N . ARG A 1 96 ? -3.208 -0.136 2.032 1.00 94.31 96 ARG A N 1
ATOM 729 C CA . ARG A 1 96 ? -4.220 0.575 2.813 1.00 94.31 96 ARG A CA 1
ATOM 730 C C . ARG A 1 96 ? -4.004 0.348 4.296 1.00 94.31 96 ARG A C 1
ATOM 732 O O . ARG A 1 96 ? -3.707 -0.767 4.714 1.00 94.31 96 ARG A O 1
ATOM 739 N N . CYS A 1 97 ? -4.212 1.412 5.060 1.00 96.31 97 CYS A N 1
ATOM 740 C CA . CYS A 1 97 ? -4.309 1.357 6.507 1.00 96.31 97 CYS A CA 1
ATOM 741 C C . CYS A 1 97 ? -5.743 1.005 6.896 1.00 96.31 97 CYS A C 1
ATOM 743 O O . CYS A 1 97 ? -6.673 1.743 6.574 1.00 96.31 97 CYS A O 1
ATOM 745 N N . ILE A 1 98 ? -5.920 -0.145 7.539 1.00 95.94 98 ILE A N 1
ATOM 746 C CA . ILE A 1 98 ? -7.217 -0.695 7.938 1.00 95.94 98 ILE A CA 1
ATOM 747 C C . ILE A 1 98 ? -7.213 -0.886 9.449 1.00 95.94 98 ILE A C 1
ATOM 749 O O . ILE A 1 98 ? -6.251 -1.403 10.015 1.00 95.94 98 ILE A O 1
ATOM 753 N N . TRP A 1 99 ? -8.280 -0.458 10.111 1.00 95.19 99 TRP A N 1
ATOM 754 C CA . TRP A 1 99 ? -8.431 -0.658 11.546 1.00 95.19 99 TRP A CA 1
ATOM 755 C C . TRP A 1 99 ? -8.582 -2.152 11.868 1.00 95.19 99 TRP A C 1
ATOM 757 O O . TRP A 1 99 ? -9.267 -2.876 11.149 1.00 95.19 99 TRP A O 1
ATOM 767 N N . THR A 1 100 ? -7.940 -2.620 12.937 1.00 92.81 100 THR A N 1
ATOM 768 C CA . THR A 1 100 ? -7.887 -4.045 13.317 1.00 92.81 100 THR A CA 1
ATOM 769 C C . THR A 1 100 ? -9.259 -4.675 13.550 1.00 92.81 100 THR A C 1
ATOM 771 O O . THR A 1 100 ? -9.443 -5.857 13.270 1.00 92.81 100 THR A O 1
ATOM 774 N N . ASP A 1 101 ? -10.227 -3.886 14.011 1.00 91.00 101 ASP A N 1
ATOM 775 C CA . ASP A 1 101 ? -11.595 -4.332 14.288 1.00 91.00 101 ASP A CA 1
ATOM 776 C C . ASP A 1 101 ? -12.572 -4.039 13.132 1.00 91.00 101 ASP A C 1
ATOM 778 O O . ASP A 1 101 ? -13.790 -4.147 13.301 1.00 91.00 101 ASP A O 1
ATOM 782 N N . ASP A 1 102 ? -12.070 -3.676 11.944 1.00 92.38 102 ASP A N 1
ATOM 783 C CA . ASP A 1 102 ? -12.913 -3.456 10.769 1.00 92.38 102 ASP A CA 1
ATOM 784 C C . ASP A 1 102 ? -13.719 -4.731 10.445 1.00 92.38 102 ASP A C 1
ATOM 786 O O . ASP A 1 102 ? -13.135 -5.792 10.188 1.00 92.38 102 ASP A O 1
ATOM 790 N N . PRO A 1 103 ? -15.065 -4.669 10.434 1.00 92.25 103 PRO A N 1
ATOM 791 C CA . PRO A 1 103 ? -15.901 -5.855 10.264 1.00 92.25 103 PRO A CA 1
ATOM 792 C C . PRO A 1 103 ? -15.668 -6.557 8.922 1.00 92.25 103 PRO A C 1
ATOM 794 O O . PRO A 1 103 ? -15.904 -7.758 8.812 1.00 92.25 103 PRO A O 1
ATOM 797 N N . ARG A 1 104 ? -15.151 -5.845 7.913 1.00 92.50 104 ARG A N 1
ATOM 798 C CA . ARG A 1 104 ? -14.856 -6.397 6.585 1.00 92.50 104 ARG A CA 1
ATOM 799 C C . ARG A 1 104 ? -13.673 -7.373 6.590 1.00 92.50 104 ARG A C 1
ATOM 801 O O . ARG A 1 104 ? -13.476 -8.059 5.592 1.00 92.50 104 ARG A O 1
ATOM 808 N N . LEU A 1 105 ? -12.896 -7.445 7.676 1.00 91.00 105 LEU A N 1
ATOM 809 C CA . LEU A 1 105 ? -11.762 -8.369 7.819 1.00 91.00 105 LEU A CA 1
ATOM 810 C C . LEU A 1 105 ? -12.174 -9.805 8.154 1.00 91.00 105 LEU A C 1
ATOM 812 O O . LEU A 1 105 ? -11.388 -10.721 7.942 1.00 91.00 105 LEU A O 1
ATOM 816 N N . LYS A 1 106 ? -13.380 -10.023 8.691 1.00 84.50 106 LYS A N 1
ATOM 817 C CA . LYS A 1 106 ? -13.767 -11.332 9.243 1.00 84.50 106 LYS A CA 1
ATOM 818 C C . LYS A 1 106 ? -14.216 -12.353 8.193 1.00 84.50 106 LYS A C 1
ATOM 820 O O . LYS A 1 106 ? -14.338 -13.522 8.539 1.00 84.50 106 LYS A O 1
ATOM 825 N N . GLY A 1 107 ? -14.393 -11.936 6.936 1.00 72.06 107 GLY A N 1
ATOM 826 C CA . GLY A 1 107 ? -15.019 -12.760 5.898 1.00 72.06 107 GLY A CA 1
ATOM 827 C C . GLY A 1 107 ? -16.502 -12.997 6.211 1.00 72.06 107 GLY A C 1
ATOM 828 O O . GLY A 1 107 ? -16.890 -13.081 7.374 1.00 72.06 107 GLY A O 1
ATOM 829 N N . ASN A 1 108 ? -17.342 -13.049 5.180 1.00 52.50 108 ASN A N 1
ATOM 830 C CA . ASN A 1 108 ? -18.732 -13.498 5.313 1.00 52.50 108 ASN A CA 1
ATOM 831 C C . ASN A 1 108 ? -18.848 -14.935 4.820 1.00 52.50 108 ASN A C 1
ATOM 833 O O . ASN A 1 108 ? -18.213 -15.228 3.782 1.00 52.50 108 ASN A O 1
#

pLDDT: mean 80.36, std 15.79, range [38.22, 97.69]

Radius of gyration: 17.86 Å; Cα contacts (8 Å, |Δi|>4): 135; chains: 1; bounding box: 37×25×63 Å

Foldseek 3Di:
DDPPPPPPPPLQKKFWWFADPVQDPPDLPDPDRDDRPDFLLRIDGPDMGSDPVVSVVVLVVQLVVLVVQLVVVVVDPDPVSNVVSSVSNNRSNRIDIDGPVPVSNPPD

Mean predicted aligned error: 8.72 Å

Sequence (108 aa):
MSFRHAAALVLMGWYLMVPPGSCKPEWVSESKPVPCAAPLSDWIVTLSFSSADKCDAERNAGIRYGSQALANANSSADKPSIDSTRKLYWRALTERCIWTDDPRLKGN

Nearest PDB structures (foldseek):
  5zwl-assembly1_E  TM=9.203E-01  e=5.369E-01  Thermosynechococcus vestitus BP-1
  8h28-assembly1_B  TM=9.487E-01  e=2.241E+00  Shewanella sp. DB6705
  4jne-assembly1_B  TM=8.694E-01  e=5.692E+00  Escherichia coli K-12
  1yxb-assembly1_C  TM=9.419E-01  e=7.766E+00  Streptomyces coelicolor

Secondary structure (DSSP, 8-state):
-------------EEEEE--GGGS-S-TTSSSPPPP-S-GGGSEEEEEESSHHHHHHHHHHHHHHHHHHHHHHHTSS-HHHHHHHHHHHHHHHH-EEEETT-GGGS--